Protein AF-A0A7V7TIJ3-F1 (afdb_monomer_lite)

InterPro domains:
  IPR021393 Protein of unknown function DUF3034 [PF11231] (1-182)

pLDDT: mean 91.97, std 6.17, range [72.38, 98.38]

Radius of gyration: 18.48 Å; chains: 1; bounding box: 46×31×50 Å

Organism: NCBI:txid163011

Structure (mmCIF, N/CA/C/O backbone):
data_AF-A0A7V7TIJ3-F1
#
_entry.id   AF-A0A7V7TIJ3-F1
#
loop_
_atom_site.group_PDB
_atom_site.id
_atom_site.type_symbol
_atom_site.label_atom_id
_atom_site.label_alt_id
_atom_site.label_comp_id
_atom_site.label_asym_id
_atom_site.label_entity_id
_atom_site.label_seq_id
_atom_site.pdbx_PDB_ins_code
_atom_site.Cartn_x
_atom_site.Cartn_y
_atom_site.Cartn_z
_atom_site.occupancy
_atom_site.B_iso_or_equiv
_atom_site.auth_seq_id
_atom_site.auth_comp_id
_atom_site.auth_asym_id
_atom_site.auth_atom_id
_atom_site.pdbx_PDB_model_num
ATOM 1 N N . LEU A 1 1 ? -7.432 -5.061 9.992 1.00 80.75 1 LEU A N 1
ATOM 2 C CA . LEU A 1 1 ? -6.530 -6.235 9.952 1.00 80.75 1 LEU A CA 1
ATOM 3 C C . LEU A 1 1 ? -7.196 -7.303 9.082 1.00 80.75 1 LEU A C 1
ATOM 5 O O . LEU A 1 1 ? -8.351 -7.093 8.731 1.00 80.75 1 LEU A O 1
ATOM 9 N N . ALA A 1 2 ? -6.500 -8.363 8.675 1.00 79.06 2 ALA A N 1
ATOM 10 C CA . ALA A 1 2 ? -7.083 -9.431 7.862 1.00 79.06 2 ALA A CA 1
ATOM 11 C C . ALA A 1 2 ? -8.187 -10.173 8.636 1.00 79.06 2 ALA A C 1
ATOM 13 O O . ALA A 1 2 ? -7.965 -10.621 9.761 1.00 79.06 2 ALA A O 1
ATOM 14 N N . GLY A 1 3 ? -9.366 -10.307 8.026 1.00 78.81 3 GLY A N 1
ATOM 15 C CA . GLY A 1 3 ? -10.543 -10.917 8.649 1.00 78.81 3 GLY A CA 1
ATOM 16 C C . GLY A 1 3 ? -11.243 -10.039 9.699 1.00 78.81 3 GLY A C 1
ATOM 17 O O . GLY A 1 3 ? -10.977 -8.845 9.827 1.00 78.81 3 GLY A O 1
ATOM 18 N N . TYR A 1 4 ? -12.162 -10.658 10.444 1.00 79.75 4 TYR A N 1
ATOM 19 C CA . TYR A 1 4 ? -13.020 -10.014 11.454 1.00 79.75 4 TYR A CA 1
ATOM 20 C C . TYR A 1 4 ? -12.742 -10.502 12.886 1.00 79.75 4 TYR A C 1
ATOM 22 O O . TYR A 1 4 ? -13.597 -10.350 13.753 1.00 79.75 4 TYR A O 1
ATOM 30 N N . GLY A 1 5 ? -11.588 -11.138 13.112 1.00 78.69 5 GLY A N 1
ATOM 31 C CA . GLY A 1 5 ? -11.248 -11.744 14.400 1.00 78.69 5 GLY A CA 1
ATOM 32 C C . GLY A 1 5 ? -10.996 -10.705 15.493 1.00 78.69 5 GLY A C 1
ATOM 33 O O . GLY A 1 5 ? -10.390 -9.660 15.237 1.00 78.69 5 GLY A O 1
ATOM 34 N N . GLU A 1 6 ? -11.437 -11.019 16.707 1.00 81.88 6 GLU A N 1
ATOM 35 C CA . GLU A 1 6 ? -11.258 -10.191 17.900 1.00 81.88 6 GLU A CA 1
ATOM 36 C C . GLU A 1 6 ? -10.005 -10.619 18.696 1.00 81.88 6 GLU A C 1
ATOM 38 O O . GLU A 1 6 ? -9.177 -11.420 18.246 1.00 81.88 6 GLU A O 1
ATOM 43 N N . LYS A 1 7 ? -9.804 -10.047 19.886 1.00 85.06 7 LYS A N 1
ATOM 44 C CA . LYS A 1 7 ? -8.708 -10.415 20.789 1.00 85.06 7 LYS A CA 1
ATOM 45 C C . LYS A 1 7 ? -8.648 -11.935 21.034 1.00 85.06 7 LYS A C 1
ATOM 47 O O . LYS A 1 7 ? -9.642 -12.552 21.403 1.00 85.06 7 LYS A O 1
ATOM 52 N N . GLY A 1 8 ? -7.459 -12.519 20.894 1.00 87.44 8 GLY A N 1
ATOM 53 C CA . GLY A 1 8 ? -7.196 -13.957 21.020 1.00 87.44 8 GLY A CA 1
ATOM 54 C C . GLY A 1 8 ? -7.565 -14.805 19.798 1.00 87.44 8 GLY A C 1
ATOM 55 O O . GLY A 1 8 ? -7.295 -16.006 19.802 1.00 87.44 8 GLY A O 1
ATOM 56 N N . GLU A 1 9 ? -8.144 -14.213 18.752 1.00 91.25 9 GLU A N 1
ATOM 57 C CA . GLU A 1 9 ? -8.594 -14.946 17.571 1.00 91.25 9 GLU A CA 1
ATOM 58 C C . GLU A 1 9 ? -7.616 -14.829 16.400 1.00 91.25 9 GLU A C 1
ATOM 60 O O . GLU A 1 9 ? -6.818 -13.892 16.289 1.00 91.25 9 GLU A O 1
ATOM 65 N N . TRP A 1 10 ? -7.699 -15.812 15.505 1.00 93.00 10 TRP A N 1
ATOM 66 C CA . TRP A 1 10 ? -7.016 -15.802 14.219 1.00 93.00 10 TRP A CA 1
ATOM 67 C C . TRP A 1 10 ? -7.991 -15.374 13.124 1.00 93.00 10 TRP A C 1
ATOM 69 O O . TRP A 1 10 ? -9.121 -15.854 13.063 1.00 93.00 10 TRP A O 1
ATOM 79 N N . GLY A 1 11 ? -7.532 -14.501 12.235 1.00 93.44 11 GLY A N 1
ATOM 80 C CA . GLY A 1 11 ? -8.219 -14.122 11.006 1.00 93.44 11 GLY A CA 1
ATOM 81 C C . GLY A 1 11 ? -7.341 -14.426 9.800 1.00 93.44 11 GLY A C 1
ATOM 82 O O . GLY A 1 11 ? -6.118 -14.335 9.878 1.00 93.44 11 GLY A O 1
ATOM 83 N N . ALA A 1 12 ? -7.949 -14.784 8.676 1.00 94.06 12 ALA A N 1
ATOM 84 C CA . ALA A 1 12 ? -7.247 -14.924 7.410 1.00 94.06 12 ALA A CA 1
ATOM 85 C C . ALA A 1 12 ? -8.110 -14.377 6.277 1.00 94.06 12 ALA A C 1
ATOM 87 O O . ALA A 1 12 ? -9.338 -14.413 6.354 1.00 94.06 12 ALA A O 1
ATOM 88 N N . ASP A 1 13 ? -7.456 -13.867 5.243 1.00 94.62 13 ASP A N 1
ATOM 89 C CA . ASP A 1 13 ? -8.095 -13.338 4.048 1.00 94.62 13 ASP A CA 1
ATOM 90 C C . ASP A 1 13 ? -7.290 -13.728 2.808 1.00 94.62 13 ASP A C 1
ATOM 92 O O . ASP A 1 13 ? -6.059 -13.819 2.852 1.00 94.62 13 ASP A O 1
ATOM 96 N N . VAL A 1 14 ? -7.995 -13.960 1.705 1.00 96.44 14 VAL A N 1
ATOM 97 C CA . VAL A 1 14 ? -7.415 -14.170 0.380 1.00 96.44 14 VAL A CA 1
ATOM 98 C C . VAL A 1 14 ? -8.192 -13.323 -0.609 1.00 96.44 14 VAL A C 1
ATOM 100 O O . VAL A 1 14 ? -9.420 -13.286 -0.576 1.00 96.44 14 VAL A O 1
ATOM 103 N N . PHE A 1 15 ? -7.486 -12.661 -1.515 1.00 95.31 15 PHE A N 1
ATOM 104 C CA . PHE A 1 15 ? -8.124 -11.790 -2.489 1.00 95.31 15 PHE A CA 1
ATOM 105 C C . PHE A 1 15 ? -7.468 -11.908 -3.858 1.00 95.31 15 PHE A C 1
ATOM 107 O O . PHE A 1 15 ? -6.287 -12.238 -3.995 1.00 95.31 15 PHE A O 1
ATOM 114 N N . ALA A 1 16 ? -8.257 -11.591 -4.877 1.00 97.06 16 ALA A N 1
ATOM 115 C CA . ALA A 1 16 ? -7.795 -11.384 -6.234 1.00 97.06 16 ALA A CA 1
ATOM 116 C C . ALA A 1 16 ? -8.540 -10.186 -6.825 1.00 97.06 16 ALA A C 1
ATOM 118 O O . ALA A 1 16 ? -9.769 -10.126 -6.784 1.00 97.06 16 ALA A O 1
ATOM 119 N N . THR A 1 17 ? -7.789 -9.243 -7.379 1.00 95.62 17 THR A N 1
ATOM 120 C CA . THR A 1 17 ? -8.294 -8.003 -7.960 1.00 95.62 17 THR A CA 1
ATOM 121 C C . THR A 1 17 ? -7.751 -7.870 -9.370 1.00 95.62 17 THR A C 1
ATOM 123 O O . THR A 1 17 ? -6.546 -7.984 -9.586 1.00 95.62 17 THR A O 1
ATOM 126 N N . ARG A 1 18 ? -8.638 -7.574 -10.318 1.00 95.38 18 ARG A N 1
ATOM 127 C CA . ARG A 1 18 ? -8.284 -7.166 -11.676 1.00 95.38 18 ARG A CA 1
ATOM 128 C C . ARG A 1 18 ? -8.809 -5.762 -11.920 1.00 95.38 18 ARG A C 1
ATOM 130 O O . ARG A 1 18 ? -9.996 -5.509 -11.728 1.00 95.38 18 ARG A O 1
ATOM 137 N N . VAL A 1 19 ? -7.932 -4.876 -12.368 1.00 93.50 19 VAL A N 1
ATOM 138 C CA . VAL A 1 19 ? -8.289 -3.552 -12.874 1.00 93.50 19 VAL A CA 1
ATOM 139 C C . VAL A 1 19 ? -7.833 -3.482 -14.317 1.00 93.50 19 VAL A C 1
ATOM 141 O O . VAL A 1 19 ? -6.662 -3.694 -14.614 1.00 93.50 19 VAL A O 1
ATOM 144 N N . GLU A 1 20 ? -8.758 -3.194 -15.218 1.00 91.75 20 GLU A N 1
ATOM 145 C CA . GLU A 1 20 ? -8.469 -3.065 -16.637 1.00 91.75 20 GLU A CA 1
ATOM 146 C C . GLU A 1 20 ? -8.866 -1.669 -17.100 1.00 91.75 20 GLU A C 1
ATOM 148 O O . GLU A 1 20 ? -9.953 -1.169 -16.816 1.00 91.75 20 GLU A O 1
ATOM 153 N N . THR A 1 21 ? -7.935 -1.037 -17.792 1.00 87.38 21 THR A N 1
ATOM 154 C CA . THR A 1 21 ? -8.147 0.172 -18.578 1.00 87.38 21 THR A CA 1
ATOM 155 C C . THR A 1 21 ? -7.982 -0.218 -20.044 1.00 87.38 21 THR A C 1
ATOM 157 O O . THR A 1 21 ? -7.420 -1.273 -20.331 1.00 87.38 21 THR A O 1
ATOM 160 N N . GLY A 1 22 ? -8.434 0.614 -20.985 1.00 83.81 22 GLY A N 1
ATOM 161 C CA . GLY A 1 22 ? -8.343 0.283 -22.415 1.00 83.81 22 GLY A CA 1
ATOM 162 C C . GLY A 1 22 ? -6.938 -0.122 -22.891 1.00 83.81 22 GLY A C 1
ATOM 163 O O . GLY A 1 22 ? -6.825 -0.932 -23.806 1.00 83.81 22 GLY A O 1
ATOM 164 N N . ASP A 1 23 ? -5.883 0.388 -22.241 1.00 87.06 23 ASP A N 1
ATOM 165 C CA . ASP A 1 23 ? -4.487 0.157 -22.634 1.00 87.06 23 ASP A CA 1
ATOM 166 C C . ASP A 1 23 ? -3.632 -0.585 -21.594 1.00 87.06 23 ASP A C 1
ATOM 168 O O . ASP A 1 23 ? -2.549 -1.056 -21.943 1.00 87.06 23 ASP A O 1
ATOM 172 N N . TYR A 1 24 ? -4.088 -0.707 -20.344 1.00 88.94 24 TYR A N 1
ATOM 173 C CA . TYR A 1 24 ? -3.317 -1.299 -19.242 1.00 88.94 24 TYR A CA 1
ATOM 174 C C . TYR A 1 24 ? -4.160 -2.240 -18.401 1.00 88.94 24 TYR A C 1
ATOM 176 O O . TYR A 1 24 ? -5.333 -1.967 -18.138 1.00 88.94 24 TYR A O 1
ATOM 184 N N . ARG A 1 25 ? -3.528 -3.287 -17.875 1.00 92.56 25 ARG A N 1
ATOM 185 C CA . ARG A 1 25 ? -4.168 -4.228 -16.955 1.00 92.56 25 ARG A CA 1
ATOM 186 C C . ARG A 1 25 ? -3.325 -4.416 -15.706 1.00 92.56 25 ARG A C 1
ATOM 188 O O . ARG A 1 25 ? -2.121 -4.616 -15.788 1.00 92.56 25 ARG A O 1
ATOM 195 N N . LEU A 1 26 ? -3.973 -4.389 -14.553 1.00 94.25 26 LEU A N 1
ATOM 196 C CA . LEU A 1 26 ? -3.383 -4.663 -13.256 1.00 94.25 26 LEU A CA 1
ATOM 197 C C . LEU A 1 26 ? -4.071 -5.876 -12.637 1.00 94.25 26 LEU A C 1
ATOM 199 O O . LEU A 1 26 ? -5.258 -5.824 -12.321 1.00 94.25 26 LEU A O 1
ATOM 203 N N . ASP A 1 27 ? -3.303 -6.934 -12.421 1.00 96.19 27 ASP A N 1
ATOM 204 C CA . ASP A 1 27 ? -3.717 -8.124 -11.691 1.00 96.19 27 ASP A CA 1
ATOM 205 C C . ASP A 1 27 ? -3.000 -8.169 -10.341 1.00 96.19 27 ASP A C 1
ATOM 207 O O . ASP A 1 27 ? -1.775 -8.064 -10.270 1.00 96.19 27 ASP A O 1
ATOM 211 N N . VAL A 1 28 ? -3.752 -8.342 -9.258 1.00 97.19 28 VAL A N 1
ATOM 212 C CA . VAL A 1 28 ? -3.212 -8.501 -7.904 1.00 97.19 28 VAL A CA 1
ATOM 213 C C . VAL A 1 28 ? -3.862 -9.709 -7.259 1.00 97.19 28 VAL A C 1
ATOM 215 O O . VAL A 1 28 ? -5.082 -9.816 -7.247 1.00 97.19 28 VAL A O 1
ATOM 218 N N . ALA A 1 29 ? -3.066 -10.602 -6.691 1.00 98.00 29 ALA A N 1
ATOM 219 C CA . ALA A 1 29 ? -3.559 -11.689 -5.859 1.00 98.00 29 ALA A CA 1
ATOM 220 C C . ALA A 1 29 ? -2.745 -11.747 -4.575 1.00 98.00 29 ALA A C 1
ATOM 222 O O . ALA A 1 29 ? -1.530 -11.546 -4.596 1.00 98.00 29 ALA A O 1
ATOM 223 N N . GLY A 1 30 ? -3.394 -12.023 -3.455 1.00 97.56 30 GLY A N 1
ATOM 224 C CA . GLY A 1 30 ? -2.715 -12.016 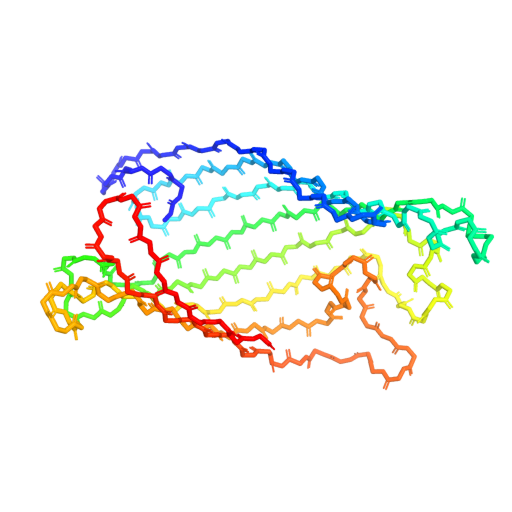-2.174 1.00 97.56 30 GLY A CA 1
ATOM 225 C C . GLY A 1 30 ? -3.467 -12.751 -1.090 1.00 97.56 30 GLY A C 1
ATOM 226 O O . GLY A 1 30 ? -4.606 -13.185 -1.257 1.00 97.56 30 GLY A O 1
ATOM 227 N N . MET A 1 31 ? -2.778 -12.891 0.029 1.00 97.69 31 MET A N 1
ATOM 228 C CA . MET A 1 31 ? -3.301 -13.479 1.243 1.00 97.69 31 MET A CA 1
ATOM 229 C C . MET A 1 31 ? -2.718 -12.772 2.457 1.00 97.69 31 MET A C 1
ATOM 231 O O . MET A 1 31 ? -1.592 -12.266 2.427 1.00 97.69 31 MET A O 1
ATOM 235 N N . ALA A 1 32 ? -3.476 -12.763 3.541 1.00 97.56 32 ALA A N 1
ATOM 236 C CA . ALA A 1 32 ? -3.029 -12.237 4.813 1.00 97.56 32 ALA A CA 1
ATOM 237 C C . ALA A 1 32 ? -3.585 -13.071 5.964 1.00 97.56 32 ALA A C 1
ATOM 239 O O . ALA A 1 32 ? -4.679 -13.622 5.879 1.00 97.56 32 ALA A O 1
ATOM 240 N N . ALA A 1 33 ? -2.824 -13.143 7.049 1.00 96.50 33 ALA A N 1
ATOM 241 C CA . ALA A 1 33 ? -3.241 -13.742 8.304 1.00 96.50 33 ALA A CA 1
ATOM 242 C C . ALA A 1 33 ? -3.018 -12.732 9.425 1.00 96.50 33 ALA A C 1
ATOM 244 O O . ALA A 1 33 ? -1.987 -12.060 9.468 1.00 96.50 33 ALA A O 1
ATOM 245 N N . ALA A 1 34 ? -3.979 -12.629 10.331 1.00 95.81 34 ALA A N 1
ATOM 246 C CA . ALA A 1 34 ? -3.914 -11.777 11.498 1.00 95.81 34 ALA A CA 1
ATOM 247 C C . ALA A 1 34 ? -4.165 -12.581 12.771 1.00 95.81 34 ALA A C 1
ATOM 249 O O . ALA A 1 34 ? -4.897 -13.569 12.770 1.00 95.81 34 ALA A O 1
ATOM 250 N N . TYR A 1 35 ? -3.560 -12.129 13.861 1.00 94.19 35 TYR A N 1
ATOM 251 C CA . TYR A 1 35 ? -3.742 -12.703 15.184 1.00 94.19 35 TYR A CA 1
ATOM 252 C C . TYR A 1 35 ? -3.994 -11.605 16.215 1.00 94.19 35 TYR A C 1
ATOM 254 O O . TYR A 1 35 ? -3.407 -10.515 16.137 1.00 94.19 35 TYR A O 1
ATOM 262 N N . ASP A 1 36 ? -4.861 -11.912 17.180 1.00 92.06 36 ASP A N 1
ATOM 263 C CA . ASP A 1 36 ? -5.167 -11.090 18.356 1.00 92.06 36 ASP A CA 1
ATOM 264 C C . ASP A 1 36 ? -5.722 -9.700 18.012 1.00 92.06 36 ASP A C 1
ATOM 266 O O . ASP A 1 36 ? -5.584 -8.744 18.777 1.00 92.06 36 ASP A O 1
ATOM 270 N N . ASN A 1 37 ? -6.279 -9.546 16.804 1.00 89.19 37 ASN A N 1
ATOM 271 C CA . ASN A 1 37 ? -6.635 -8.242 16.252 1.00 89.19 37 ASN A CA 1
ATOM 272 C C . ASN A 1 37 ? -5.474 -7.227 16.429 1.00 89.19 37 ASN A C 1
ATOM 274 O O . ASN A 1 37 ? -5.683 -6.052 16.742 1.00 89.19 37 ASN A O 1
ATOM 278 N N . ARG A 1 38 ? -4.214 -7.677 16.302 1.00 92.94 38 ARG A N 1
ATOM 279 C CA . ARG A 1 38 ? -3.023 -6.881 16.644 1.00 92.94 38 ARG A CA 1
ATOM 280 C C . ARG A 1 38 ? -1.935 -6.953 15.591 1.00 92.94 38 ARG A C 1
ATOM 282 O O . ARG A 1 38 ? -1.402 -5.911 15.220 1.00 92.94 38 ARG A O 1
ATOM 289 N N . ILE A 1 39 ? -1.596 -8.153 15.135 1.00 95.62 39 ILE A N 1
ATOM 290 C CA . ILE A 1 39 ? -0.481 -8.392 14.216 1.00 95.62 39 ILE A CA 1
ATOM 291 C C . ILE A 1 39 ? -1.037 -9.029 12.952 1.00 95.62 39 ILE A C 1
ATOM 293 O O . ILE A 1 39 ? -1.869 -9.924 13.035 1.00 95.62 39 ILE A O 1
ATOM 297 N N . GLU A 1 40 ? -0.573 -8.575 11.795 1.00 97.25 40 GLU A N 1
ATOM 298 C CA . GLU A 1 40 ? -0.915 -9.123 10.489 1.00 97.25 40 GLU A CA 1
ATOM 299 C C . GLU A 1 40 ? 0.348 -9.379 9.674 1.00 97.25 40 GLU A C 1
ATOM 301 O O . GLU A 1 40 ? 1.242 -8.533 9.605 1.00 97.25 40 GLU A O 1
ATOM 306 N N . LEU A 1 41 ? 0.387 -10.547 9.042 1.00 97.56 41 LEU A N 1
ATOM 307 C CA . LEU A 1 41 ? 1.359 -10.939 8.034 1.00 97.56 41 LEU A CA 1
ATOM 308 C C . LEU A 1 41 ? 0.641 -11.043 6.694 1.00 97.56 41 LEU A C 1
ATOM 310 O O . LEU A 1 41 ? -0.467 -11.569 6.620 1.00 97.56 41 LEU A O 1
ATOM 314 N N . SER A 1 42 ? 1.269 -10.547 5.637 1.00 97.88 42 SER A N 1
ATOM 315 C CA . SER A 1 42 ? 0.661 -10.483 4.310 1.00 97.88 42 SER A CA 1
ATOM 316 C C . SER A 1 42 ? 1.660 -10.809 3.213 1.00 97.88 42 SER A C 1
ATOM 318 O O . SER A 1 42 ? 2.856 -10.527 3.321 1.00 97.88 42 SER A O 1
ATOM 320 N N . TYR A 1 43 ? 1.139 -11.395 2.144 1.00 98.12 43 TYR A N 1
ATOM 321 C CA . TYR A 1 43 ? 1.842 -11.610 0.895 1.00 98.12 43 TYR A CA 1
ATOM 322 C C . TYR A 1 43 ? 0.921 -11.244 -0.263 1.00 98.12 43 TYR A C 1
ATOM 324 O O . TYR A 1 43 ? -0.229 -11.678 -0.305 1.00 98.12 43 TYR A O 1
ATOM 332 N N . ALA A 1 44 ? 1.426 -10.474 -1.219 1.00 97.94 44 ALA A N 1
ATOM 333 C CA . ALA A 1 44 ? 0.716 -10.179 -2.451 1.00 97.94 44 ALA A CA 1
ATOM 334 C C . ALA A 1 44 ? 1.659 -10.257 -3.649 1.00 97.94 44 ALA A C 1
ATOM 336 O O . ALA A 1 44 ? 2.817 -9.843 -3.580 1.00 97.94 44 ALA A O 1
ATOM 337 N N . ARG A 1 45 ? 1.133 -10.755 -4.765 1.00 97.56 45 ARG A N 1
ATOM 338 C CA . ARG A 1 45 ? 1.744 -10.661 -6.083 1.00 97.56 45 ARG A CA 1
ATOM 339 C C . ARG A 1 45 ? 0.936 -9.707 -6.937 1.00 97.56 45 ARG A C 1
ATOM 341 O O . ARG A 1 45 ? -0.277 -9.849 -7.061 1.00 97.56 45 ARG A O 1
ATOM 348 N N . GLN A 1 46 ? 1.639 -8.782 -7.563 1.00 97.31 46 GLN A N 1
ATOM 349 C CA . GLN A 1 46 ? 1.095 -7.807 -8.486 1.00 97.31 46 GLN A CA 1
ATOM 350 C C . GLN A 1 46 ? 1.731 -7.999 -9.860 1.00 97.31 46 GLN A C 1
ATOM 352 O O . GLN A 1 46 ? 2.936 -8.215 -9.951 1.00 97.31 46 GLN A O 1
ATOM 357 N N . ARG A 1 47 ? 0.931 -7.906 -10.918 1.00 95.19 47 ARG A N 1
ATOM 358 C CA . ARG A 1 47 ? 1.368 -7.913 -12.313 1.00 95.19 47 ARG A CA 1
ATOM 359 C C . ARG A 1 47 ? 0.677 -6.775 -13.048 1.00 95.19 47 ARG A C 1
ATOM 361 O O . ARG A 1 47 ? -0.548 -6.710 -13.074 1.00 95.19 47 ARG A O 1
ATOM 368 N N . PHE A 1 48 ? 1.465 -5.890 -13.635 1.00 93.94 48 PHE A N 1
ATOM 369 C CA . PHE A 1 48 ? 0.994 -4.761 -14.417 1.00 93.94 48 PHE A CA 1
ATOM 370 C C . PHE A 1 48 ? 1.388 -4.949 -15.877 1.00 93.94 48 PHE A C 1
ATOM 372 O O . PHE A 1 48 ? 2.566 -4.889 -16.214 1.00 93.94 48 PHE A O 1
ATOM 379 N N . ASP A 1 49 ? 0.412 -5.195 -16.742 1.00 90.81 49 ASP A N 1
ATOM 380 C CA . ASP A 1 49 ? 0.626 -5.317 -18.175 1.00 90.81 49 ASP A CA 1
ATOM 381 C C . ASP A 1 49 ? 0.580 -3.927 -18.826 1.00 90.81 49 ASP A C 1
ATOM 383 O O . ASP A 1 49 ? -0.397 -3.185 -18.698 1.00 90.81 49 ASP A O 1
ATOM 387 N N . LEU A 1 50 ? 1.639 -3.606 -19.569 1.00 84.62 50 LEU A N 1
ATOM 388 C CA . LEU A 1 50 ? 1.845 -2.328 -20.260 1.00 84.62 50 LEU A CA 1
ATOM 389 C C . LEU A 1 50 ? 1.068 -2.229 -21.589 1.00 84.62 50 LEU A C 1
ATOM 391 O O . LEU A 1 50 ? 1.133 -1.209 -22.271 1.00 84.62 50 LEU A O 1
ATOM 395 N N . GLY A 1 51 ? 0.380 -3.304 -21.985 1.00 82.81 51 GLY A N 1
ATOM 396 C CA . GLY A 1 51 ? -0.497 -3.372 -23.156 1.00 82.81 51 GLY A CA 1
ATOM 397 C C . GLY A 1 51 ? 0.095 -2.762 -24.431 1.00 82.81 51 GLY A C 1
ATOM 398 O O . GLY A 1 51 ? 1.130 -3.206 -24.937 1.00 82.81 51 GLY A O 1
ATOM 399 N N . ASN A 1 52 ? -0.589 -1.760 -24.990 1.00 75.75 52 ASN A N 1
ATOM 400 C CA . ASN A 1 52 ? -0.200 -1.117 -26.251 1.00 75.75 52 ASN A CA 1
ATOM 401 C C . ASN A 1 52 ? 1.108 -0.322 -26.145 1.00 75.75 52 ASN A C 1
ATOM 403 O O . ASN A 1 52 ? 1.836 -0.224 -27.136 1.00 75.75 52 ASN A O 1
ATOM 407 N N . LEU A 1 53 ? 1.443 0.185 -24.954 1.00 76.38 53 LEU A N 1
ATOM 408 C CA . LEU A 1 53 ? 2.657 0.965 -24.719 1.00 76.38 53 LEU A CA 1
ATOM 409 C C . LEU A 1 53 ? 3.917 0.130 -24.974 1.00 76.38 53 LEU A C 1
ATOM 411 O O . LEU A 1 53 ? 4.841 0.599 -25.637 1.00 76.38 53 LEU A O 1
ATOM 415 N N . ALA A 1 54 ? 3.928 -1.127 -24.521 1.00 77.06 54 ALA A N 1
ATOM 416 C CA . ALA A 1 54 ? 5.057 -2.027 -24.750 1.00 77.06 54 ALA A CA 1
ATOM 417 C C . ALA A 1 54 ? 5.306 -2.279 -26.243 1.00 77.06 54 ALA A C 1
ATOM 419 O O . ALA A 1 54 ? 6.456 -2.305 -26.679 1.00 77.06 54 ALA A O 1
ATOM 420 N N . ARG A 1 55 ? 4.236 -2.393 -27.043 1.00 72.88 55 ARG A N 1
ATOM 421 C CA . ARG A 1 55 ? 4.340 -2.544 -28.502 1.00 72.88 55 ARG A CA 1
ATOM 422 C C . ARG A 1 55 ? 4.819 -1.263 -29.179 1.00 72.88 55 ARG A C 1
ATOM 424 O O . ARG A 1 55 ? 5.696 -1.331 -30.032 1.00 72.88 55 ARG A O 1
ATOM 431 N N . GLY A 1 56 ? 4.277 -0.110 -28.787 1.00 74.94 56 GLY A N 1
ATOM 432 C CA . GLY A 1 56 ? 4.658 1.187 -29.354 1.00 74.94 56 GLY A CA 1
ATOM 433 C C . GLY A 1 56 ? 6.116 1.568 -29.081 1.00 74.94 56 GLY A C 1
ATOM 434 O O . GLY A 1 56 ? 6.751 2.191 -29.927 1.00 74.94 56 GLY A O 1
ATOM 435 N N . LEU A 1 57 ? 6.660 1.152 -27.934 1.00 77.44 57 LEU A N 1
ATOM 436 C CA . LEU A 1 57 ? 8.042 1.423 -27.526 1.00 77.44 57 LEU A CA 1
ATOM 437 C C . LEU A 1 57 ? 9.012 0.258 -27.782 1.00 77.44 57 LEU A C 1
ATOM 439 O O . LEU A 1 57 ? 10.180 0.365 -27.418 1.00 77.44 57 LEU A O 1
ATOM 443 N N . SER A 1 58 ? 8.558 -0.836 -28.409 1.00 77.19 58 SER A N 1
ATOM 444 C CA . SER A 1 58 ? 9.365 -2.049 -28.644 1.00 77.19 58 SER A CA 1
ATOM 445 C C . SER A 1 58 ? 10.081 -2.545 -27.379 1.00 77.19 58 SER A C 1
ATOM 447 O O . SER A 1 58 ? 11.264 -2.886 -27.411 1.00 77.19 58 SER A O 1
ATOM 449 N N . LEU A 1 59 ? 9.370 -2.539 -26.246 1.00 78.00 59 LEU A N 1
ATOM 450 C CA . LEU A 1 59 ? 9.940 -2.960 -24.970 1.00 78.00 59 LEU A CA 1
ATOM 451 C C . LEU A 1 59 ? 10.233 -4.469 -24.986 1.00 78.00 59 LEU A C 1
ATOM 453 O O . LEU A 1 59 ? 9.457 -5.240 -25.557 1.00 78.00 59 LEU A O 1
ATOM 457 N N . PRO A 1 60 ? 11.327 -4.906 -24.337 1.00 72.38 60 PRO A N 1
ATOM 458 C CA . PRO A 1 60 ? 11.703 -6.319 -24.273 1.00 72.38 60 PRO A CA 1
ATOM 459 C C . PRO A 1 60 ? 10.699 -7.163 -23.475 1.00 72.38 60 PRO A C 1
ATOM 461 O O . PRO A 1 60 ? 10.579 -8.363 -23.704 1.00 72.38 60 PRO A O 1
ATOM 464 N N . GLU A 1 61 ? 9.959 -6.530 -22.564 1.00 78.50 61 GLU A N 1
ATOM 465 C CA . GLU A 1 61 ? 8.930 -7.149 -21.733 1.00 78.50 61 GLU A CA 1
ATOM 466 C C . GLU A 1 61 ? 7.626 -6.347 -21.855 1.00 78.50 61 GLU A C 1
ATOM 468 O O . GLU A 1 61 ? 7.626 -5.138 -22.097 1.00 78.50 61 GLU A O 1
ATOM 473 N N . ASN A 1 62 ? 6.487 -7.025 -21.708 1.00 83.50 62 ASN A N 1
ATOM 474 C CA . ASN A 1 62 ? 5.161 -6.408 -21.804 1.00 83.50 62 ASN A CA 1
ATOM 475 C C . ASN A 1 62 ? 4.459 -6.257 -20.448 1.00 83.50 62 ASN A C 1
ATOM 477 O O . ASN A 1 62 ? 3.328 -5.768 -20.402 1.00 83.50 62 ASN A O 1
ATOM 481 N N . SER A 1 63 ? 5.112 -6.664 -19.361 1.00 88.69 63 SER A N 1
ATOM 482 C CA . SER A 1 63 ? 4.557 -6.631 -18.014 1.00 88.69 63 SER A CA 1
ATOM 483 C C . SER A 1 63 ? 5.622 -6.351 -16.962 1.00 88.69 63 SER A C 1
ATOM 485 O O . SER A 1 63 ? 6.786 -6.671 -17.169 1.00 88.69 63 SER A O 1
ATOM 487 N N . LEU A 1 64 ? 5.192 -5.791 -15.835 1.00 92.38 64 LEU A N 1
ATOM 488 C CA . LEU A 1 64 ? 5.997 -5.531 -14.647 1.00 92.38 64 LEU A CA 1
ATOM 489 C C . LEU A 1 64 ? 5.371 -6.244 -13.449 1.00 92.38 64 LEU A C 1
ATOM 491 O O . LEU A 1 64 ? 4.206 -5.997 -13.122 1.00 92.38 64 LEU A O 1
ATOM 495 N N . SER A 1 65 ? 6.129 -7.106 -12.780 1.00 95.25 65 SER A N 1
ATOM 496 C CA . SER A 1 65 ? 5.619 -7.979 -11.722 1.00 95.25 65 SER A CA 1
ATOM 497 C C . SER A 1 65 ? 6.364 -7.792 -10.408 1.00 95.25 65 SER A C 1
ATOM 499 O O . SER A 1 65 ? 7.586 -7.842 -10.351 1.00 95.25 65 SER A O 1
ATOM 501 N N . GLN A 1 66 ? 5.630 -7.675 -9.307 1.00 97.25 66 GLN A N 1
ATOM 502 C CA . GLN A 1 66 ? 6.198 -7.449 -7.983 1.00 97.25 66 GLN A CA 1
ATOM 503 C C . GLN A 1 66 ? 5.635 -8.429 -6.954 1.00 97.25 66 GLN A C 1
ATOM 505 O O . GLN A 1 66 ? 4.429 -8.673 -6.908 1.00 97.25 66 GLN A O 1
ATOM 510 N N . ASP A 1 67 ? 6.508 -8.943 -6.090 1.00 98.00 67 ASP A N 1
ATOM 511 C CA . ASP A 1 67 ? 6.129 -9.601 -4.840 1.00 98.00 67 ASP A CA 1
ATOM 512 C C . ASP A 1 67 ? 6.210 -8.597 -3.679 1.00 98.00 67 ASP A C 1
ATOM 514 O O . ASP A 1 67 ? 7.161 -7.819 -3.585 1.00 98.00 67 ASP A O 1
ATOM 518 N N . ILE A 1 68 ? 5.218 -8.619 -2.788 1.00 98.12 68 ILE A N 1
ATOM 519 C CA . ILE A 1 68 ? 5.115 -7.744 -1.616 1.00 98.12 68 ILE A CA 1
ATOM 520 C C . ILE A 1 68 ? 4.925 -8.620 -0.383 1.00 98.12 68 ILE A C 1
ATOM 522 O O . ILE A 1 68 ? 3.915 -9.309 -0.262 1.00 98.12 68 ILE A O 1
ATOM 526 N N . PHE A 1 69 ? 5.872 -8.561 0.545 1.00 98.38 69 PHE A N 1
ATOM 527 C CA . PHE A 1 69 ? 5.780 -9.185 1.861 1.00 98.38 69 PHE A CA 1
ATOM 528 C C . PHE A 1 69 ? 5.563 -8.100 2.901 1.00 98.38 69 PHE A C 1
ATOM 530 O O . PHE A 1 69 ? 6.336 -7.148 2.956 1.00 98.38 69 PHE A O 1
ATOM 537 N N . GLY A 1 70 ? 4.526 -8.221 3.722 1.00 98.00 70 GLY A N 1
ATOM 538 C CA . GLY A 1 70 ? 4.159 -7.188 4.682 1.00 98.00 70 GLY A CA 1
ATOM 539 C C . GLY A 1 70 ? 3.981 -7.726 6.091 1.00 98.00 70 GLY A C 1
ATOM 540 O O . GLY A 1 70 ? 3.388 -8.785 6.287 1.00 98.00 70 GLY A O 1
ATOM 541 N N . ILE A 1 71 ? 4.426 -6.943 7.069 1.00 98.00 71 ILE A N 1
ATOM 542 C CA . ILE A 1 71 ? 4.028 -7.071 8.469 1.00 98.00 71 ILE A CA 1
ATOM 543 C C . ILE A 1 71 ? 3.378 -5.765 8.916 1.00 98.00 71 ILE A C 1
ATOM 545 O O . ILE A 1 71 ? 3.881 -4.679 8.629 1.00 98.00 71 ILE A O 1
ATOM 549 N N . LYS A 1 72 ? 2.259 -5.862 9.629 1.00 97.75 72 LYS A N 1
ATOM 550 C CA . LYS A 1 72 ? 1.535 -4.717 10.182 1.00 97.75 72 LYS A CA 1
ATOM 551 C C . LYS A 1 72 ? 1.173 -4.996 11.629 1.00 97.75 72 LYS A C 1
ATOM 553 O O . LYS A 1 72 ? 0.690 -6.073 11.958 1.00 97.75 72 LYS A O 1
ATOM 558 N N . VAL A 1 73 ? 1.373 -4.006 12.486 1.00 97.12 73 VAL A N 1
ATOM 559 C CA . VAL A 1 73 ? 1.017 -4.057 13.900 1.00 97.12 73 VAL A CA 1
ATOM 560 C C . VAL A 1 73 ? 0.117 -2.873 14.220 1.00 97.12 73 VAL A C 1
ATOM 562 O O . VAL A 1 73 ? 0.508 -1.717 14.049 1.00 97.12 73 VAL A O 1
ATOM 565 N N . ARG A 1 74 ? -1.087 -3.156 14.719 1.00 95.31 74 ARG A N 1
ATOM 566 C CA . ARG A 1 74 ? -1.964 -2.150 15.321 1.00 95.31 74 ARG A CA 1
ATOM 567 C C . ARG A 1 74 ? -1.337 -1.703 16.635 1.00 95.31 74 ARG A C 1
ATOM 569 O O . ARG A 1 74 ? -1.134 -2.515 17.528 1.00 95.31 74 ARG A O 1
ATOM 576 N N . LEU A 1 75 ? -1.009 -0.426 16.765 1.00 95.00 75 LEU A N 1
ATOM 577 C CA . LEU A 1 75 ? -0.376 0.121 17.964 1.00 95.00 75 LEU A CA 1
ATOM 578 C C . LEU A 1 75 ? -1.411 0.358 19.068 1.00 95.00 75 LEU A C 1
ATOM 580 O O . LEU A 1 75 ? -1.208 -0.050 20.213 1.00 95.00 75 LEU A O 1
ATOM 584 N N . PHE A 1 76 ? -2.526 0.993 18.715 1.00 93.25 76 PHE A N 1
ATOM 585 C CA . PHE A 1 76 ? -3.633 1.316 19.613 1.00 93.25 76 PHE A CA 1
ATOM 586 C C . PHE A 1 76 ? -4.864 1.742 18.803 1.00 93.25 76 PHE A C 1
ATOM 588 O O . PHE A 1 76 ? -4.787 1.903 17.581 1.00 93.25 76 PHE A O 1
ATOM 595 N N . GLY A 1 77 ? -5.982 1.944 19.498 1.00 90.75 77 GLY A N 1
ATOM 596 C CA . GLY A 1 77 ? -7.224 2.413 18.903 1.00 90.75 77 GLY A CA 1
ATOM 597 C C . GLY A 1 77 ? -8.031 1.305 18.237 1.00 90.75 77 GLY A C 1
ATOM 598 O O . GLY A 1 77 ? -7.515 0.242 17.877 1.00 90.75 77 GLY A O 1
ATOM 599 N N . ASP A 1 78 ? -9.305 1.589 18.029 1.00 87.50 78 ASP A N 1
ATOM 600 C CA . ASP A 1 78 ? -10.232 0.778 17.254 1.00 87.50 78 ASP A CA 1
ATOM 601 C C . ASP A 1 78 ? -10.873 1.644 16.166 1.00 87.50 78 ASP A C 1
ATOM 603 O O . ASP A 1 78 ? -10.960 2.863 16.300 1.00 87.50 78 ASP A O 1
ATOM 607 N N . LEU A 1 79 ? -11.282 1.028 15.058 1.00 85.56 79 LEU A N 1
ATOM 608 C CA . LEU A 1 79 ? -11.876 1.767 13.948 1.00 85.56 79 LEU A CA 1
ATOM 609 C C . LEU A 1 79 ? -13.258 2.332 14.315 1.00 85.56 79 LEU A C 1
ATOM 611 O O . LEU A 1 79 ? -13.610 3.407 13.825 1.00 85.56 79 LEU A O 1
ATOM 615 N N . ILE A 1 80 ? -14.024 1.598 15.131 1.00 82.81 80 ILE A N 1
ATOM 616 C CA . ILE A 1 80 ? -15.438 1.856 15.432 1.00 82.81 80 ILE A CA 1
ATOM 617 C C . ILE A 1 80 ? -15.641 2.184 16.914 1.00 82.81 80 ILE A C 1
ATOM 619 O O . ILE A 1 80 ? -16.384 3.110 17.232 1.00 82.81 80 ILE A O 1
ATOM 623 N N . TYR A 1 81 ? -15.016 1.425 17.818 1.00 79.19 81 TYR A N 1
ATOM 624 C CA . TYR A 1 81 ? -15.406 1.415 19.235 1.00 79.19 81 TYR A CA 1
ATOM 625 C C . TYR A 1 81 ? -14.584 2.334 20.148 1.00 79.19 81 TYR A C 1
ATOM 627 O O . TYR A 1 81 ? -14.961 2.534 21.302 1.00 79.19 81 TYR A O 1
ATOM 635 N N . ASP A 1 82 ? -13.476 2.897 19.664 1.00 79.12 82 ASP A N 1
ATOM 636 C CA . ASP A 1 82 ? -12.564 3.716 20.470 1.00 79.12 82 ASP A CA 1
ATOM 637 C C . ASP A 1 82 ? -12.751 5.224 20.200 1.00 79.12 82 ASP A C 1
ATOM 639 O O . ASP A 1 82 ? -13.220 5.660 19.145 1.00 79.12 82 ASP A O 1
ATOM 643 N N . GLN A 1 83 ? -12.373 6.055 21.173 1.00 83.19 83 GLN A N 1
ATOM 644 C CA . GLN A 1 83 ? -12.339 7.510 21.027 1.00 83.19 83 GLN A CA 1
ATOM 645 C C . GLN A 1 83 ? -11.158 7.976 20.169 1.00 83.19 83 GLN A C 1
ATOM 647 O O . GLN A 1 83 ? -11.221 9.058 19.571 1.00 83.19 83 GLN A O 1
ATOM 652 N N . LEU A 1 84 ? -10.087 7.182 20.119 1.00 90.75 84 LEU A N 1
ATOM 653 C CA . LEU A 1 84 ? -8.901 7.433 19.306 1.00 90.75 84 LEU A CA 1
ATOM 654 C C . LEU A 1 84 ? -8.990 6.709 17.955 1.00 90.75 84 LEU A C 1
ATOM 656 O O . LEU A 1 84 ? -9.588 5.639 17.876 1.00 90.75 84 LEU A O 1
ATOM 660 N N . PRO A 1 85 ? -8.380 7.258 16.885 1.00 93.38 85 PRO A N 1
ATOM 661 C CA . PRO A 1 85 ? -8.254 6.530 15.627 1.00 93.38 85 PRO A CA 1
ATOM 662 C C . PRO A 1 85 ? -7.447 5.243 15.827 1.00 93.38 85 PRO A C 1
ATOM 664 O O . PRO A 1 85 ? -6.516 5.199 16.636 1.00 93.38 85 PRO A O 1
ATOM 667 N N . GLN A 1 86 ? -7.747 4.219 15.032 1.00 94.50 86 GLN A N 1
ATOM 668 C CA . GLN A 1 86 ? -6.900 3.040 14.938 1.00 94.50 86 GLN A CA 1
ATOM 669 C C . GLN A 1 86 ? -5.583 3.431 14.274 1.00 94.50 86 GLN A C 1
ATOM 671 O O . GLN A 1 86 ? -5.575 3.835 13.112 1.00 94.50 86 GLN A O 1
ATOM 676 N N . VAL A 1 87 ? -4.472 3.279 14.993 1.00 96.62 87 VAL A N 1
ATOM 677 C CA . VAL A 1 87 ? -3.132 3.575 14.478 1.00 96.62 87 VAL A CA 1
ATOM 678 C C . VAL A 1 87 ? -2.362 2.281 14.287 1.00 96.62 87 VAL A C 1
ATOM 680 O O . VAL A 1 87 ? -2.285 1.455 15.196 1.00 96.62 87 VAL A O 1
ATOM 683 N N . SER A 1 88 ? -1.767 2.108 13.109 1.00 97.12 88 SER A N 1
ATOM 684 C CA . SER A 1 88 ? -0.982 0.926 12.757 1.00 97.12 88 SER A CA 1
ATOM 685 C C . SER A 1 88 ? 0.351 1.305 12.129 1.00 97.12 88 SER A C 1
ATOM 687 O O . SER A 1 88 ? 0.416 2.184 11.269 1.00 97.12 88 SER A O 1
ATOM 689 N N . LEU A 1 89 ? 1.402 0.596 12.531 1.00 98.06 89 LEU A N 1
ATOM 690 C CA . LEU A 1 89 ? 2.723 0.642 11.915 1.00 98.06 89 LEU A CA 1
ATOM 691 C C . LEU A 1 89 ? 2.892 -0.597 11.041 1.00 98.06 89 LEU A C 1
ATOM 693 O O . LEU A 1 89 ? 2.545 -1.698 11.465 1.00 98.06 89 LEU A O 1
ATOM 697 N N . GLY A 1 90 ? 3.454 -0.443 9.852 1.00 97.81 90 GLY A N 1
ATOM 698 C CA . GLY A 1 90 ? 3.783 -1.575 9.007 1.00 97.81 90 GLY A CA 1
ATOM 699 C C . GLY A 1 90 ? 5.099 -1.413 8.272 1.00 97.81 90 GLY A C 1
ATOM 700 O O . GLY A 1 90 ? 5.636 -0.316 8.115 1.00 97.81 90 GLY A O 1
ATOM 701 N N . ILE A 1 91 ? 5.620 -2.553 7.846 1.00 98.19 91 ILE A N 1
ATOM 702 C CA . ILE A 1 91 ? 6.823 -2.680 7.039 1.00 98.19 91 ILE A CA 1
ATOM 703 C C . ILE A 1 91 ? 6.469 -3.578 5.860 1.00 98.19 91 ILE A C 1
ATOM 705 O O . ILE A 1 91 ? 5.836 -4.618 6.046 1.00 98.19 91 ILE A O 1
ATOM 709 N N . GLN A 1 92 ? 6.872 -3.180 4.658 1.00 97.94 92 GLN A N 1
ATOM 710 C CA . GLN A 1 92 ? 6.743 -3.991 3.453 1.00 97.94 92 GLN A CA 1
ATOM 711 C C . GLN A 1 92 ? 8.106 -4.175 2.809 1.00 97.94 92 GLN A C 1
ATOM 713 O O . GLN A 1 92 ? 8.813 -3.203 2.572 1.00 97.94 92 GLN A O 1
ATOM 718 N N . HIS A 1 93 ? 8.457 -5.412 2.499 1.00 98.12 93 HIS A N 1
ATOM 719 C CA . HIS A 1 93 ? 9.576 -5.739 1.637 1.00 98.12 93 HIS A CA 1
ATOM 720 C C . HIS A 1 93 ? 9.038 -6.076 0.248 1.00 98.12 93 HIS A C 1
ATOM 722 O O . HIS A 1 93 ? 8.164 -6.934 0.104 1.00 98.12 93 HIS A O 1
ATOM 728 N N . LYS A 1 94 ? 9.524 -5.363 -0.764 1.00 97.94 94 LYS A N 1
ATOM 729 C CA . LYS A 1 94 ? 9.030 -5.447 -2.134 1.00 97.94 94 LYS A CA 1
ATOM 730 C C . LYS A 1 94 ? 10.151 -5.883 -3.056 1.00 97.94 94 LYS A C 1
ATOM 732 O O . LYS A 1 94 ? 11.251 -5.347 -2.961 1.00 97.94 94 LYS A O 1
ATOM 737 N N . ARG A 1 95 ? 9.839 -6.799 -3.970 1.00 97.56 95 ARG A N 1
ATOM 738 C CA . ARG A 1 95 ? 10.773 -7.308 -4.973 1.00 97.56 95 ARG A CA 1
ATOM 739 C C . ARG A 1 95 ? 10.152 -7.274 -6.361 1.00 97.56 95 ARG A C 1
ATOM 741 O O . ARG A 1 95 ? 9.181 -7.983 -6.625 1.00 97.56 95 ARG A O 1
ATOM 748 N N . GLN A 1 96 ? 10.733 -6.458 -7.225 1.00 95.12 96 GLN A N 1
ATOM 749 C CA . GLN A 1 96 ? 10.467 -6.382 -8.652 1.00 95.12 96 GLN A CA 1
ATOM 750 C C . GLN A 1 96 ? 11.106 -7.584 -9.353 1.00 95.12 96 GLN A C 1
ATOM 752 O O . GLN A 1 96 ? 12.247 -7.941 -9.071 1.00 95.12 96 GLN A O 1
ATOM 757 N N . LYS A 1 97 ? 10.363 -8.234 -10.246 1.00 92.62 97 LYS A N 1
ATOM 758 C CA . LYS A 1 97 ? 10.820 -9.437 -10.959 1.00 92.62 97 LYS A CA 1
ATOM 759 C C . LYS A 1 97 ? 11.289 -9.153 -12.370 1.00 92.62 97 LYS A C 1
ATOM 761 O O . LYS A 1 97 ? 12.185 -9.834 -12.855 1.00 92.62 97 LYS A O 1
ATOM 766 N N . ASP A 1 98 ? 10.708 -8.133 -12.977 1.00 89.56 98 ASP A N 1
ATOM 767 C CA . ASP A 1 98 ? 10.913 -7.761 -14.368 1.00 89.56 98 ASP A CA 1
ATOM 768 C C . ASP A 1 98 ? 11.820 -6.519 -14.381 1.00 89.56 98 ASP A C 1
ATOM 770 O O . ASP A 1 98 ? 11.376 -5.398 -14.615 1.00 89.56 98 ASP A O 1
ATOM 774 N N . PHE A 1 99 ? 13.088 -6.678 -13.961 1.00 88.00 99 PHE A N 1
ATOM 775 C CA . PHE A 1 99 ? 13.969 -5.541 -13.631 1.00 88.00 99 PHE A CA 1
ATOM 776 C C . PHE A 1 99 ? 14.651 -4.889 -14.844 1.00 88.00 99 PHE A C 1
ATOM 778 O O . PHE A 1 99 ? 15.199 -3.790 -14.729 1.00 88.00 99 PHE A O 1
ATOM 785 N N . LEU A 1 100 ? 14.582 -5.508 -16.024 1.00 85.81 100 LEU A N 1
ATOM 786 C CA . LEU A 1 100 ? 15.193 -4.955 -17.229 1.00 85.81 100 LEU A CA 1
ATOM 787 C C . LEU A 1 100 ? 14.605 -3.576 -17.558 1.00 85.81 100 LEU A C 1
ATOM 789 O O . LEU A 1 100 ? 15.355 -2.606 -17.652 1.00 85.81 100 LEU A O 1
ATOM 793 N N . ILE A 1 101 ? 13.277 -3.455 -17.643 1.00 85.06 101 ILE A N 1
ATOM 794 C CA . ILE A 1 101 ? 12.611 -2.172 -17.915 1.00 85.06 101 ILE A CA 1
ATOM 795 C C . ILE A 1 101 ? 12.917 -1.119 -16.827 1.00 85.06 101 ILE A C 1
ATOM 797 O O . ILE A 1 101 ? 13.396 -0.044 -17.192 1.00 85.06 101 ILE A O 1
ATOM 801 N N . PRO A 1 102 ? 12.717 -1.388 -15.518 1.00 85.88 102 PRO A N 1
ATOM 802 C CA . PRO A 1 102 ? 13.117 -0.497 -14.428 1.00 85.88 102 PRO A CA 1
ATOM 803 C C . PRO A 1 102 ? 14.560 0.006 -14.529 1.00 85.88 102 PRO A C 1
ATOM 805 O O . PRO A 1 102 ? 14.805 1.201 -14.365 1.00 85.88 102 PRO A O 1
ATOM 808 N N . SER A 1 103 ? 15.515 -0.876 -14.834 1.00 86.81 103 SER A N 1
ATOM 809 C CA . SER A 1 103 ? 16.926 -0.495 -14.947 1.00 86.81 103 SER A CA 1
ATOM 810 C C . SER A 1 103 ? 17.185 0.457 -16.121 1.00 86.81 103 SER A C 1
ATOM 812 O O . SER A 1 103 ? 17.939 1.420 -15.978 1.00 86.81 103 SER A O 1
ATOM 814 N N . LEU A 1 104 ? 16.496 0.260 -17.253 1.00 85.81 104 LEU A N 1
ATOM 815 C CA . LEU A 1 104 ? 16.593 1.126 -18.433 1.00 85.81 104 LEU A CA 1
ATOM 816 C C . LEU A 1 104 ? 16.020 2.525 -18.184 1.00 85.81 104 LEU A C 1
ATOM 818 O O . LEU A 1 104 ? 16.483 3.492 -18.787 1.00 85.81 104 LEU A O 1
ATOM 822 N N . VAL A 1 105 ? 15.042 2.645 -17.282 1.00 86.06 105 VAL A N 1
ATOM 823 C CA . VAL A 1 105 ? 14.469 3.935 -16.860 1.00 86.06 105 VAL A CA 1
ATOM 824 C C . VAL A 1 105 ? 15.155 4.523 -15.620 1.00 86.06 105 VAL A C 1
ATOM 826 O O . VAL A 1 105 ? 14.682 5.516 -15.070 1.00 86.06 105 VAL A O 1
ATOM 829 N N . GLY A 1 106 ? 16.289 3.949 -15.203 1.00 87.81 106 GLY A N 1
ATOM 830 C CA . GLY A 1 106 ? 17.195 4.529 -14.211 1.00 87.81 106 GLY A CA 1
ATOM 831 C C . GLY A 1 106 ? 17.085 3.965 -12.794 1.00 87.81 106 GLY A C 1
ATOM 832 O O . GLY A 1 106 ? 17.794 4.457 -11.913 1.00 87.81 106 GLY A O 1
ATOM 833 N N . ALA A 1 107 ? 16.249 2.952 -12.542 1.00 92.69 107 ALA A N 1
ATOM 834 C CA . ALA A 1 107 ? 16.173 2.302 -11.234 1.00 92.69 107 ALA A CA 1
ATOM 835 C C . ALA A 1 107 ? 17.481 1.570 -10.900 1.00 92.69 107 ALA A C 1
ATOM 837 O O . ALA A 1 107 ? 18.079 0.914 -11.750 1.00 92.69 107 ALA A O 1
ATOM 838 N N . GLN A 1 108 ? 17.917 1.651 -9.641 1.00 93.75 108 GLN A N 1
ATOM 839 C CA . GLN A 1 108 ? 19.200 1.078 -9.208 1.00 93.75 108 GLN A CA 1
ATOM 840 C C . GLN A 1 108 ? 19.057 -0.249 -8.459 1.00 93.75 108 GLN A C 1
ATOM 842 O O . GLN A 1 108 ? 20.044 -0.962 -8.296 1.00 93.75 108 GLN A O 1
ATOM 847 N N . ARG A 1 109 ? 17.855 -0.565 -7.961 1.00 94.75 109 ARG A N 1
ATOM 848 C CA . ARG A 1 109 ? 17.579 -1.782 -7.186 1.00 94.75 109 ARG A CA 1
ATOM 849 C C . ARG A 1 109 ? 16.258 -2.408 -7.605 1.00 94.75 109 ARG A C 1
ATOM 851 O O . ARG A 1 109 ? 15.286 -1.690 -7.857 1.00 94.75 109 ARG A O 1
ATOM 858 N N . ASP A 1 110 ? 16.236 -3.731 -7.618 1.00 95.75 110 ASP A N 1
ATOM 859 C CA . ASP A 1 110 ? 15.067 -4.574 -7.861 1.00 95.75 110 ASP A CA 1
ATOM 860 C C . ASP A 1 110 ? 14.269 -4.852 -6.579 1.00 95.75 110 ASP A C 1
ATOM 862 O O . ASP A 1 110 ? 13.095 -5.194 -6.656 1.00 95.75 110 ASP A O 1
ATOM 866 N N . GLU A 1 111 ? 14.843 -4.635 -5.397 1.00 96.75 111 GLU A N 1
ATOM 867 C CA . GLU A 1 111 ? 14.146 -4.778 -4.117 1.00 96.75 111 GLU A CA 1
ATOM 868 C C . GLU A 1 111 ? 14.442 -3.642 -3.128 1.00 96.75 111 GLU A C 1
ATOM 870 O O . GLU A 1 111 ? 15.518 -3.037 -3.125 1.00 96.75 111 GLU A O 1
ATOM 875 N N . ASP A 1 112 ? 13.469 -3.335 -2.266 1.00 97.31 112 ASP A N 1
ATOM 876 C CA . ASP A 1 112 ? 13.656 -2.448 -1.114 1.00 97.31 112 ASP A CA 1
ATOM 877 C C . ASP A 1 112 ? 12.583 -2.701 -0.045 1.00 97.31 112 ASP A C 1
ATOM 879 O O . ASP A 1 112 ? 11.526 -3.290 -0.287 1.00 97.31 112 ASP A O 1
ATOM 883 N N . THR A 1 113 ? 12.855 -2.213 1.162 1.00 97.56 113 THR A N 1
ATOM 884 C CA . THR A 1 113 ? 11.948 -2.308 2.308 1.00 97.56 113 THR A CA 1
ATOM 885 C C . THR A 1 113 ? 11.407 -0.935 2.665 1.00 97.56 113 THR A C 1
ATOM 887 O O . THR A 1 113 ? 12.181 -0.041 2.987 1.00 97.56 113 THR A O 1
ATOM 890 N N . GLU A 1 114 ? 10.098 -0.750 2.706 1.00 96.75 114 GLU A N 1
ATOM 891 C CA . GLU A 1 114 ? 9.453 0.498 3.109 1.00 96.75 114 GLU A CA 1
ATOM 892 C C . GLU A 1 114 ? 8.732 0.367 4.450 1.00 96.75 114 GLU A C 1
ATOM 894 O O . GLU A 1 114 ? 8.247 -0.701 4.815 1.00 96.75 114 GLU A O 1
ATOM 899 N N . GLY A 1 115 ? 8.681 1.470 5.193 1.00 97.62 115 GLY A N 1
ATOM 900 C CA . GLY A 1 115 ? 7.935 1.570 6.445 1.00 97.62 115 GLY A CA 1
ATOM 901 C C . GLY A 1 115 ? 6.784 2.550 6.291 1.00 97.62 115 GLY A C 1
ATOM 902 O O . GLY A 1 115 ? 6.918 3.548 5.581 1.00 97.62 115 GLY A O 1
ATOM 903 N N . TYR A 1 116 ? 5.662 2.294 6.948 1.00 97.56 116 TYR A N 1
ATOM 904 C CA . TYR A 1 116 ? 4.508 3.183 6.905 1.00 97.56 116 TYR A CA 1
ATOM 905 C C . TYR A 1 116 ? 3.773 3.230 8.240 1.00 97.56 116 TYR A C 1
ATOM 907 O O . TYR A 1 116 ? 3.714 2.247 8.975 1.00 97.56 116 TYR A O 1
ATOM 915 N N . LEU A 1 117 ? 3.195 4.388 8.538 1.00 97.88 117 LEU A N 1
ATOM 916 C CA . LEU A 1 117 ? 2.318 4.616 9.677 1.00 97.88 117 LEU A CA 1
ATOM 917 C C . LEU A 1 117 ? 0.970 5.079 9.138 1.00 97.88 117 LEU A C 1
ATOM 919 O O . LEU A 1 117 ? 0.917 5.988 8.315 1.00 97.88 117 LEU A O 1
ATOM 923 N N . THR A 1 118 ? -0.106 4.461 9.606 1.00 97.00 118 THR A N 1
ATOM 924 C CA . THR A 1 118 ? -1.479 4.753 9.172 1.00 97.00 118 THR A CA 1
ATOM 925 C C . THR A 1 118 ? -2.369 5.008 10.373 1.00 97.00 118 THR A C 1
ATOM 927 O O . THR A 1 118 ? -2.174 4.408 11.430 1.00 97.00 118 THR A O 1
ATOM 930 N N . ALA A 1 119 ? -3.336 5.900 10.202 1.00 96.31 119 ALA A N 1
ATOM 931 C CA . ALA A 1 119 ? -4.386 6.201 11.156 1.00 96.31 119 ALA A CA 1
ATOM 932 C C . ALA A 1 119 ? -5.732 6.185 10.430 1.00 96.31 119 ALA A C 1
ATOM 934 O O . ALA A 1 119 ? -5.886 6.842 9.398 1.00 96.31 119 ALA A O 1
ATOM 935 N N . SER A 1 120 ? -6.705 5.474 10.989 1.00 95.25 120 SER A N 1
ATOM 936 C CA . SER A 1 120 ? -8.026 5.311 10.385 1.00 95.25 120 SER A CA 1
ATOM 937 C C . SER A 1 120 ? -9.118 5.442 11.434 1.00 95.25 120 SER A C 1
ATOM 939 O O . SER A 1 120 ? -8.961 4.980 12.565 1.00 95.25 120 SER A O 1
ATOM 941 N N . ARG A 1 121 ? -10.235 6.074 11.072 1.00 94.31 121 ARG A N 1
ATOM 942 C CA . ARG A 1 121 ? -11.372 6.279 11.974 1.00 94.31 121 ARG A CA 1
ATOM 943 C C . ARG A 1 121 ? -12.690 6.279 11.220 1.00 94.31 121 ARG A C 1
ATOM 945 O O . ARG A 1 121 ? -12.826 6.993 10.229 1.00 94.31 121 ARG A O 1
ATOM 952 N N . LEU A 1 122 ? -13.672 5.552 11.746 1.00 93.75 122 LEU A N 1
ATOM 953 C CA . LEU A 1 122 ? -15.064 5.667 11.337 1.00 93.75 122 LEU A CA 1
ATOM 954 C C . LEU A 1 122 ? -15.817 6.551 12.338 1.00 93.75 122 LEU A C 1
ATOM 956 O O . LEU A 1 122 ? -15.887 6.251 13.525 1.00 93.75 122 LEU A O 1
ATOM 960 N N . ILE A 1 123 ? -16.383 7.655 11.862 1.00 92.31 123 ILE A N 1
ATOM 961 C CA . ILE A 1 123 ? -17.202 8.573 12.653 1.00 92.31 123 ILE A CA 1
ATOM 962 C C . ILE A 1 123 ? -18.663 8.330 12.286 1.00 92.31 123 ILE A C 1
ATOM 964 O O . ILE A 1 123 ? -19.109 8.671 11.187 1.00 92.31 123 ILE A O 1
ATOM 968 N N . LEU A 1 124 ? -19.413 7.731 13.208 1.00 92.06 124 LEU A N 1
ATOM 969 C CA . LEU A 1 124 ? -20.831 7.448 13.009 1.00 92.06 124 LEU A CA 1
ATOM 970 C C . LEU A 1 124 ? -21.636 8.751 12.980 1.00 92.06 124 LEU A C 1
ATOM 972 O O . LEU A 1 124 ? -21.479 9.598 13.857 1.00 92.06 124 LEU A O 1
ATOM 976 N N . GLY A 1 125 ? -22.465 8.931 11.950 1.00 91.38 125 GLY A N 1
ATOM 977 C CA . GLY A 1 125 ? -23.249 10.158 11.756 1.00 91.38 125 GLY A CA 1
ATOM 978 C C . GLY A 1 125 ? -22.433 11.437 11.500 1.00 91.38 125 GLY A C 1
ATOM 979 O O . GLY A 1 125 ? -22.998 12.530 11.521 1.00 91.38 125 GLY A O 1
ATOM 980 N N . GLY A 1 126 ? -21.122 11.323 11.256 1.00 88.94 126 GLY A N 1
ATOM 981 C CA . GLY A 1 126 ? -20.199 12.457 11.159 1.00 88.94 126 GLY A CA 1
ATOM 982 C C . GLY A 1 126 ? -20.402 13.382 9.953 1.00 88.94 126 GLY A C 1
ATOM 983 O O . GLY A 1 126 ? -19.894 14.499 9.968 1.00 88.94 126 GLY A O 1
ATOM 984 N N . ALA A 1 127 ? -21.138 12.956 8.922 1.00 90.75 127 ALA A N 1
ATOM 985 C CA . ALA A 1 127 ? -21.403 13.754 7.724 1.00 90.75 127 ALA A CA 1
ATOM 986 C C . ALA A 1 127 ? -22.907 13.802 7.426 1.00 90.75 127 ALA A C 1
ATOM 988 O O . ALA A 1 127 ? -23.431 12.929 6.744 1.00 90.75 127 ALA A O 1
ATOM 989 N N . PHE A 1 128 ? -23.615 14.815 7.940 1.00 93.12 128 PHE A N 1
ATOM 990 C CA . PHE A 1 128 ? -25.067 14.989 7.745 1.00 93.12 128 PHE A CA 1
ATOM 991 C C . PHE A 1 128 ? -25.899 13.747 8.128 1.00 93.12 128 PHE A C 1
ATOM 993 O O . PHE A 1 128 ? -26.877 13.416 7.464 1.00 93.12 128 PHE A O 1
ATOM 1000 N N . GLY A 1 129 ? -25.492 13.035 9.186 1.00 90.94 129 GLY A N 1
ATOM 1001 C CA . GLY A 1 129 ? -26.136 11.792 9.625 1.00 90.94 129 GLY A CA 1
ATOM 1002 C C . GLY A 1 129 ? -25.607 10.518 8.953 1.00 90.94 129 GLY A C 1
ATOM 1003 O O . GLY A 1 129 ? -25.938 9.425 9.405 1.00 90.94 129 GLY A O 1
ATOM 1004 N N . TYR A 1 130 ? -24.733 10.631 7.950 1.00 94.06 130 TYR A N 1
ATOM 1005 C CA . TYR A 1 130 ? -24.028 9.500 7.342 1.00 94.06 130 TYR A CA 1
ATOM 1006 C C . TYR A 1 130 ? -22.708 9.195 8.052 1.00 94.06 130 TYR A C 1
ATOM 1008 O O . TYR A 1 130 ? -22.092 10.067 8.674 1.00 94.06 130 TYR A O 1
ATOM 1016 N N . ASN A 1 131 ? -22.248 7.949 7.931 1.00 94.44 131 ASN A N 1
ATOM 1017 C CA . ASN A 1 131 ? -20.975 7.533 8.510 1.00 94.44 131 ASN A CA 1
ATOM 1018 C C . ASN A 1 131 ? -19.815 8.075 7.672 1.00 94.44 131 ASN A C 1
ATOM 1020 O O . ASN A 1 131 ? -19.806 7.946 6.449 1.00 94.44 131 ASN A O 1
ATOM 1024 N N . LEU A 1 132 ? -18.826 8.656 8.341 1.00 94.25 132 LEU A N 1
ATOM 1025 C CA . LEU A 1 132 ? -17.663 9.280 7.725 1.00 94.25 132 LEU A CA 1
ATOM 1026 C C . LEU A 1 132 ? -16.412 8.454 8.030 1.00 94.25 132 LEU A C 1
ATOM 1028 O O . LEU A 1 132 ? -16.035 8.309 9.190 1.00 94.25 132 LEU A O 1
ATOM 1032 N N . LEU A 1 133 ? -15.764 7.922 7.000 1.00 95.25 133 LEU A N 1
ATOM 1033 C CA . LEU A 1 133 ? -14.499 7.204 7.097 1.00 95.25 133 LEU A CA 1
ATOM 1034 C C . LEU A 1 133 ? -13.340 8.143 6.764 1.00 95.25 133 LEU A C 1
ATOM 1036 O O . LEU A 1 133 ? -13.304 8.748 5.692 1.00 95.25 133 LEU A O 1
ATOM 1040 N N . LEU A 1 134 ? -12.379 8.225 7.677 1.00 95.19 134 LEU A N 1
ATOM 1041 C CA . LEU A 1 134 ? -11.149 8.993 7.533 1.00 95.19 134 LEU A CA 1
ATOM 1042 C C . LEU A 1 134 ? -9.961 8.040 7.545 1.00 95.19 134 LEU A C 1
ATOM 1044 O O . LEU A 1 134 ? -9.846 7.227 8.460 1.00 95.19 134 LEU A O 1
ATOM 1048 N N . ASN A 1 135 ? -9.059 8.182 6.576 1.00 96.25 135 ASN A N 1
ATOM 1049 C CA . ASN A 1 135 ? -7.758 7.523 6.590 1.00 96.25 135 ASN A CA 1
ATOM 1050 C C . ASN A 1 135 ? -6.658 8.543 6.322 1.00 96.25 135 ASN A C 1
ATOM 1052 O O . ASN A 1 135 ? -6.803 9.428 5.479 1.00 96.25 135 ASN A O 1
ATOM 1056 N N . GLY A 1 136 ? -5.541 8.387 7.015 1.00 96.88 136 GLY A N 1
ATOM 1057 C CA . GLY A 1 136 ? -4.326 9.146 6.783 1.00 96.88 136 GLY A CA 1
ATOM 1058 C C . GLY A 1 136 ? -3.113 8.258 6.982 1.00 96.88 136 GLY A C 1
ATOM 1059 O O . GLY A 1 136 ? -3.121 7.356 7.821 1.00 96.88 136 GLY A O 1
ATOM 1060 N N . GLY A 1 137 ? -2.063 8.511 6.217 1.00 96.75 137 GLY A N 1
ATOM 1061 C CA . GLY A 1 137 ? -0.851 7.723 6.282 1.00 96.75 137 GLY A CA 1
ATOM 1062 C C . GLY A 1 137 ? 0.383 8.503 5.878 1.00 96.75 137 GLY A C 1
ATOM 1063 O O . GLY A 1 137 ? 0.335 9.482 5.131 1.00 96.75 137 GLY A O 1
ATOM 1064 N N . VAL A 1 138 ? 1.514 8.040 6.392 1.00 97.44 138 VAL A N 1
ATOM 1065 C CA . VAL A 1 138 ? 2.834 8.442 5.927 1.00 97.44 138 VAL A CA 1
ATOM 1066 C C . VAL A 1 138 ? 3.646 7.203 5.611 1.00 97.44 138 VAL A C 1
ATOM 1068 O O . VAL A 1 138 ? 3.624 6.225 6.358 1.00 97.44 138 VAL A O 1
ATOM 1071 N N . ARG A 1 139 ? 4.385 7.248 4.508 1.00 96.25 139 ARG A N 1
ATOM 1072 C CA . ARG A 1 139 ? 5.224 6.146 4.044 1.00 96.25 139 ARG A CA 1
ATOM 1073 C C . ARG A 1 139 ? 6.632 6.636 3.783 1.00 96.25 139 ARG A C 1
ATOM 1075 O O . ARG A 1 139 ? 6.826 7.651 3.129 1.00 96.25 139 ARG A O 1
ATOM 1082 N N . TYR A 1 140 ? 7.617 5.904 4.275 1.00 97.31 140 TYR A N 1
ATOM 1083 C CA . TYR A 1 140 ? 9.027 6.163 4.038 1.00 97.31 140 TYR A CA 1
ATOM 1084 C C . TYR A 1 140 ? 9.565 5.161 3.017 1.00 97.31 140 TYR A C 1
ATOM 1086 O O . TYR A 1 140 ? 9.798 3.994 3.348 1.00 97.31 140 TYR A O 1
ATOM 1094 N N . SER A 1 141 ? 9.726 5.608 1.770 1.00 96.31 141 SER A N 1
ATOM 1095 C CA . SER A 1 141 ? 9.991 4.730 0.625 1.00 96.31 141 SER A CA 1
ATOM 1096 C C . SER A 1 141 ? 10.946 5.351 -0.397 1.00 96.31 141 SER A C 1
ATOM 1098 O O . SER A 1 141 ? 11.160 6.561 -0.427 1.00 96.31 141 SER A O 1
ATOM 1100 N N . ARG A 1 142 ? 11.542 4.489 -1.223 1.00 95.75 142 ARG A N 1
ATOM 1101 C CA . ARG A 1 142 ? 12.342 4.802 -2.425 1.00 95.75 142 ARG A CA 1
ATOM 1102 C C . ARG A 1 142 ? 11.698 4.269 -3.705 1.00 95.75 142 ARG A C 1
ATOM 1104 O O . ARG A 1 142 ? 12.339 4.264 -4.750 1.00 95.75 142 ARG A O 1
ATOM 1111 N N . ALA A 1 143 ? 10.487 3.738 -3.598 1.00 94.69 143 ALA A N 1
ATOM 1112 C CA . ALA A 1 143 ? 9.833 3.020 -4.671 1.00 94.69 143 ALA A CA 1
ATOM 1113 C C . ALA A 1 143 ? 9.373 3.971 -5.785 1.00 94.69 143 ALA A C 1
ATOM 1115 O O . ALA A 1 143 ? 8.709 4.971 -5.504 1.00 94.69 143 ALA A O 1
ATOM 1116 N N . ASN A 1 144 ? 9.674 3.628 -7.036 1.00 92.88 144 ASN A N 1
ATOM 1117 C CA . ASN A 1 144 ? 9.116 4.291 -8.213 1.00 92.88 144 ASN A CA 1
ATOM 1118 C C . ASN A 1 144 ? 7.809 3.587 -8.596 1.00 92.88 144 ASN A C 1
ATOM 1120 O O . ASN A 1 144 ? 7.788 2.360 -8.718 1.00 92.88 144 ASN A O 1
ATOM 1124 N N . GLU A 1 145 ? 6.717 4.339 -8.759 1.00 91.25 145 GLU A N 1
ATOM 1125 C CA . GLU A 1 145 ? 5.382 3.790 -9.065 1.00 91.25 145 GLU A CA 1
ATOM 1126 C C . GLU A 1 145 ? 4.987 2.636 -8.126 1.00 91.25 145 GLU A C 1
ATOM 1128 O O . GLU A 1 145 ? 4.697 1.514 -8.543 1.00 91.25 145 GLU A O 1
ATOM 1133 N N . LEU A 1 146 ? 5.066 2.887 -6.812 1.00 92.00 146 LEU A N 1
ATOM 1134 C CA . LEU A 1 146 ? 4.800 1.904 -5.746 1.00 92.00 146 LEU A CA 1
ATOM 1135 C C . LEU A 1 146 ? 5.723 0.662 -5.756 1.00 92.00 146 LEU A C 1
ATOM 1137 O O . LEU A 1 146 ? 5.484 -0.278 -4.986 1.00 92.00 146 LEU A O 1
ATOM 1141 N N . GLY A 1 147 ? 6.789 0.698 -6.563 1.00 93.19 147 GLY A N 1
ATOM 1142 C CA . GLY A 1 147 ? 7.837 -0.318 -6.713 1.00 93.19 147 GLY A CA 1
ATOM 1143 C C . GLY A 1 147 ? 7.790 -1.045 -8.063 1.00 93.19 147 GLY A C 1
ATOM 1144 O O . GLY A 1 147 ? 8.725 -1.767 -8.419 1.00 93.19 147 GLY A O 1
ATOM 1145 N N . LEU A 1 148 ? 6.749 -0.803 -8.872 1.00 92.31 148 LEU A N 1
ATOM 1146 C CA . LEU A 1 148 ? 6.632 -1.380 -10.214 1.00 92.31 148 LEU A CA 1
ATOM 1147 C C . LEU A 1 148 ? 7.777 -0.960 -11.143 1.00 92.31 148 LEU A C 1
ATOM 1149 O O . LEU A 1 148 ? 8.168 -1.728 -12.013 1.00 92.31 148 LEU A O 1
ATOM 1153 N N . LEU A 1 149 ? 8.342 0.231 -10.941 1.00 92.75 149 LEU A N 1
ATOM 1154 C CA . LEU A 1 149 ? 9.500 0.722 -11.691 1.00 92.75 149 LEU A CA 1
ATOM 1155 C C . LEU A 1 149 ? 10.793 0.656 -10.864 1.00 92.75 149 LEU A C 1
ATOM 1157 O O . LEU A 1 149 ? 11.696 1.472 -11.035 1.00 92.75 149 LEU A O 1
ATOM 1161 N N . GLY A 1 150 ? 10.884 -0.308 -9.946 1.00 93.94 150 GLY A N 1
ATOM 1162 C CA . GLY A 1 150 ? 12.055 -0.517 -9.098 1.00 93.94 150 GLY A CA 1
ATOM 1163 C C . GLY A 1 150 ? 12.243 0.572 -8.039 1.00 93.94 150 GLY A C 1
ATOM 1164 O O . GLY A 1 150 ? 11.325 1.337 -7.722 1.00 93.94 150 GLY A O 1
ATOM 1165 N N . PHE A 1 151 ? 13.443 0.617 -7.458 1.00 96.00 151 PHE A N 1
ATOM 1166 C CA . PHE A 1 151 ? 13.743 1.456 -6.296 1.00 96.00 151 PHE A CA 1
ATOM 1167 C C . PHE A 1 151 ? 14.992 2.314 -6.504 1.00 96.00 151 PHE A C 1
ATOM 1169 O O . PHE A 1 151 ? 16.018 1.857 -7.019 1.00 96.00 151 PHE A O 1
ATOM 1176 N N . GLY A 1 152 ? 14.915 3.560 -6.032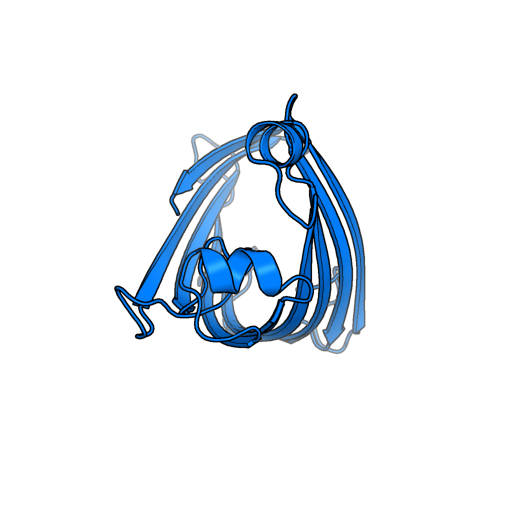 1.00 93.69 152 GLY A N 1
ATOM 1177 C CA . GLY A 1 152 ? 15.955 4.563 -6.255 1.00 93.69 152 GLY A CA 1
ATOM 1178 C C . GLY A 1 152 ? 16.002 5.029 -7.709 1.00 93.69 152 GLY A C 1
ATOM 1179 O O . GLY A 1 152 ? 15.148 4.680 -8.520 1.00 93.69 152 GLY A O 1
ATOM 1180 N N . GLY A 1 153 ? 16.996 5.837 -8.050 1.00 90.75 153 GLY A N 1
ATOM 1181 C CA . GLY A 1 153 ? 17.079 6.410 -9.384 1.00 90.75 153 GLY A CA 1
ATOM 1182 C C . GLY A 1 153 ? 18.360 7.192 -9.611 1.00 90.75 153 GLY A C 1
ATOM 1183 O O . GLY A 1 153 ? 18.962 7.698 -8.662 1.00 90.75 153 GLY A O 1
ATOM 1184 N N . ASP A 1 154 ? 18.725 7.351 -10.877 1.00 83.88 154 ASP A N 1
ATOM 1185 C CA . ASP A 1 154 ? 19.777 8.250 -11.361 1.00 83.88 154 ASP A CA 1
ATOM 1186 C C . ASP A 1 154 ? 19.631 9.690 -10.824 1.00 83.88 154 ASP A C 1
ATOM 1188 O O . ASP A 1 154 ? 20.609 10.313 -10.412 1.00 83.88 154 ASP A O 1
ATOM 1192 N N . ARG A 1 155 ? 18.396 10.202 -10.754 1.00 84.31 155 ARG A N 1
ATOM 1193 C CA . ARG A 1 155 ? 18.078 11.546 -10.246 1.00 84.31 155 ARG A CA 1
ATOM 1194 C C . ARG A 1 155 ? 17.934 11.607 -8.729 1.00 84.31 155 ARG A C 1
ATOM 1196 O O . ARG A 1 155 ? 18.119 12.672 -8.136 1.00 84.31 155 ARG A O 1
ATOM 1203 N N . ARG A 1 156 ? 17.534 10.506 -8.086 1.00 84.19 156 ARG A N 1
ATOM 1204 C CA . ARG A 1 156 ? 17.288 10.458 -6.639 1.00 84.19 156 ARG A CA 1
ATOM 1205 C C . ARG A 1 156 ? 17.371 9.032 -6.105 1.00 84.19 156 ARG A C 1
ATOM 1207 O O . ARG A 1 156 ? 16.414 8.274 -6.188 1.00 84.19 156 ARG A O 1
ATOM 1214 N N . ASP A 1 157 ? 18.466 8.735 -5.412 1.00 91.50 157 ASP A N 1
ATOM 1215 C CA . ASP A 1 157 ? 18.668 7.461 -4.712 1.00 91.50 157 ASP A CA 1
ATOM 1216 C C . ASP A 1 157 ? 18.455 7.557 -3.184 1.00 91.50 157 ASP A C 1
ATOM 1218 O O . ASP A 1 157 ? 19.173 6.984 -2.363 1.00 91.50 157 ASP A O 1
ATOM 1222 N N . ARG A 1 158 ? 17.478 8.357 -2.750 1.00 92.94 158 ARG A N 1
ATOM 1223 C CA . ARG A 1 158 ? 17.193 8.579 -1.323 1.00 92.94 158 ARG A CA 1
ATOM 1224 C C . ARG A 1 158 ? 15.723 8.361 -1.028 1.00 92.94 158 ARG A C 1
ATOM 1226 O O . ARG A 1 158 ? 14.872 8.652 -1.862 1.00 92.94 158 ARG A O 1
ATOM 1233 N N . ARG A 1 159 ? 15.439 7.877 0.181 1.00 94.81 159 ARG A N 1
ATOM 1234 C CA . ARG A 1 159 ? 14.070 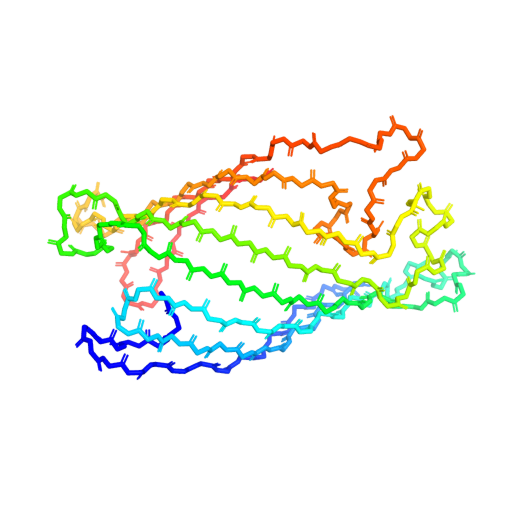7.678 0.669 1.00 94.81 159 ARG A CA 1
ATOM 1235 C C . ARG A 1 159 ? 13.384 9.012 0.912 1.00 94.81 159 ARG A C 1
ATOM 1237 O O . ARG A 1 159 ? 13.987 9.932 1.464 1.00 94.81 159 ARG A O 1
ATOM 1244 N N . SER A 1 160 ? 12.123 9.088 0.519 1.00 94.88 160 SER A N 1
ATOM 1245 C CA . SER A 1 160 ? 11.232 10.215 0.752 1.00 94.88 160 SER A CA 1
ATOM 1246 C C . SER A 1 160 ? 10.099 9.811 1.685 1.00 94.88 160 SER A C 1
ATOM 1248 O O . SER A 1 160 ? 9.730 8.640 1.793 1.00 94.88 160 SER A O 1
ATOM 1250 N N . VAL A 1 161 ? 9.554 10.809 2.377 1.00 96.25 161 VAL A N 1
ATOM 1251 C CA . VAL A 1 161 ? 8.298 10.669 3.110 1.00 96.25 161 VAL A CA 1
ATOM 1252 C C . VAL A 1 161 ? 7.166 11.036 2.159 1.00 96.25 161 VAL A C 1
ATOM 1254 O O . VAL A 1 161 ? 7.088 12.174 1.699 1.00 96.25 161 VAL A O 1
ATOM 1257 N N . LEU A 1 162 ? 6.313 10.066 1.868 1.00 95.38 162 LEU A N 1
ATOM 1258 C CA . LEU A 1 162 ? 5.089 10.201 1.090 1.00 95.38 162 LEU A CA 1
ATOM 1259 C C . LEU A 1 162 ? 3.917 10.344 2.060 1.00 95.38 162 LEU A C 1
ATOM 1261 O O . LEU A 1 162 ? 3.922 9.721 3.124 1.00 95.38 162 LEU A O 1
ATOM 1265 N N . LYS A 1 163 ? 2.936 11.175 1.716 1.00 96.25 163 LYS A N 1
ATOM 1266 C CA . LYS A 1 163 ? 1.749 11.422 2.538 1.00 96.25 163 LYS A CA 1
ATOM 1267 C C . LYS A 1 163 ? 0.531 11.001 1.745 1.00 96.25 163 LYS A C 1
ATOM 1269 O O . LYS A 1 163 ? 0.370 11.440 0.617 1.00 96.25 163 LYS A O 1
ATOM 1274 N N . GLU A 1 164 ? -0.320 10.202 2.359 1.00 94.75 164 GLU A N 1
ATOM 1275 C CA . GLU A 1 164 ? -1.557 9.729 1.754 1.00 94.75 164 GLU A CA 1
ATOM 1276 C C . GLU A 1 164 ? -2.729 10.032 2.683 1.00 94.75 164 GLU A C 1
ATOM 1278 O O . GLU A 1 164 ? -2.589 10.051 3.910 1.00 94.75 164 GLU A O 1
ATOM 1283 N N . GLY A 1 165 ? -3.887 10.318 2.105 1.00 96.00 165 GLY A N 1
ATOM 1284 C CA . GLY A 1 165 ? -5.078 10.644 2.872 1.00 96.00 165 GLY A CA 1
ATOM 1285 C C . GLY A 1 165 ? -6.340 10.427 2.065 1.00 96.00 165 GLY A C 1
ATOM 1286 O O . GLY A 1 165 ? -6.382 10.712 0.874 1.00 96.00 165 GLY A O 1
ATOM 1287 N N . SER A 1 166 ? -7.385 9.937 2.718 1.00 96.19 166 SER A N 1
ATOM 1288 C CA . SER A 1 166 ? -8.681 9.731 2.084 1.00 96.19 166 SER A CA 1
ATOM 1289 C C . SER A 1 166 ? -9.815 10.050 3.042 1.00 96.19 166 SER A C 1
ATOM 1291 O O . SER A 1 166 ? -9.722 9.768 4.240 1.00 96.19 166 SER A O 1
ATOM 1293 N N . LEU A 1 167 ? -10.913 10.544 2.490 1.00 96.00 167 LEU A N 1
ATOM 1294 C CA . LEU A 1 167 ? -12.159 10.768 3.203 1.00 96.00 167 LEU A CA 1
ATOM 1295 C C . LEU A 1 167 ? -13.298 10.178 2.380 1.00 96.00 167 LEU A C 1
ATOM 1297 O O . LEU A 1 167 ? -13.409 10.480 1.195 1.00 96.00 167 LEU A O 1
ATOM 1301 N N . ALA A 1 168 ? -14.148 9.365 3.000 1.00 96.81 168 ALA A N 1
ATOM 1302 C CA . ALA A 1 168 ? -15.303 8.764 2.344 1.00 96.81 168 ALA A CA 1
ATOM 1303 C C . ALA A 1 168 ? -16.554 8.853 3.220 1.00 96.81 168 ALA A C 1
ATOM 1305 O O . ALA A 1 168 ? -16.527 8.532 4.405 1.00 96.81 168 ALA A O 1
ATOM 1306 N N . VAL A 1 169 ? -17.667 9.262 2.625 1.00 96.56 169 VAL A N 1
ATOM 1307 C CA . VAL A 1 169 ? -18.997 9.240 3.231 1.00 96.56 169 VAL A CA 1
ATOM 1308 C C . VAL A 1 169 ? -19.705 7.965 2.789 1.00 96.56 169 VAL A C 1
ATOM 1310 O O . VAL A 1 169 ? -19.855 7.708 1.594 1.00 96.56 169 VAL A O 1
ATOM 1313 N N . LEU A 1 170 ? -20.151 7.167 3.755 1.00 95.19 170 LEU A N 1
ATOM 1314 C CA . LEU A 1 170 ? -20.928 5.953 3.531 1.00 95.19 170 LEU A CA 1
ATOM 1315 C C . LEU A 1 170 ? -22.415 6.318 3.540 1.00 95.19 170 LEU A C 1
ATOM 1317 O O . LEU A 1 170 ? -23.016 6.495 4.602 1.00 95.19 170 LEU A O 1
ATOM 1321 N N . LEU A 1 171 ? -23.001 6.442 2.350 1.00 93.75 171 LEU A N 1
ATOM 1322 C CA . LEU A 1 171 ? -24.407 6.815 2.168 1.00 93.75 171 LEU A CA 1
ATOM 1323 C C . LEU A 1 171 ? -25.345 5.713 2.674 1.00 93.75 171 LEU A C 1
ATOM 1325 O O . LEU A 1 171 ? -26.415 5.980 3.211 1.00 93.75 171 LEU A O 1
ATOM 1329 N N . ASN A 1 172 ? -24.938 4.459 2.494 1.00 91.19 172 ASN A N 1
ATOM 1330 C CA . ASN A 1 172 ? -25.584 3.276 3.050 1.00 91.19 172 ASN A CA 1
ATOM 1331 C C . ASN A 1 172 ? -24.590 2.100 3.015 1.00 91.19 172 ASN A C 1
ATOM 1333 O O . ASN A 1 172 ? -23.404 2.278 2.749 1.00 91.19 172 ASN A O 1
ATOM 1337 N N . ARG A 1 173 ? -25.067 0.877 3.271 1.00 88.44 173 ARG A N 1
ATOM 1338 C CA . ARG A 1 173 ? -24.230 -0.337 3.282 1.00 88.44 173 ARG A CA 1
ATOM 1339 C C . ARG A 1 173 ? -23.654 -0.719 1.909 1.00 88.44 173 ARG A C 1
ATOM 1341 O O . ARG A 1 173 ? -22.807 -1.600 1.852 1.00 88.44 173 ARG A O 1
ATOM 1348 N N . GLN A 1 174 ? -24.133 -0.108 0.826 1.00 93.94 174 GLN A N 1
ATOM 1349 C CA . GLN A 1 174 ? -23.792 -0.445 -0.560 1.00 93.94 174 GLN A CA 1
ATOM 1350 C C . GLN A 1 174 ? -23.081 0.698 -1.296 1.00 93.94 174 GLN A C 1
ATOM 1352 O O . GLN A 1 174 ? -22.416 0.448 -2.296 1.00 93.94 174 GLN A O 1
ATOM 1357 N N . TRP A 1 175 ? -23.220 1.939 -0.822 1.00 94.88 175 TRP A N 1
ATOM 1358 C CA . TRP A 1 175 ? -22.747 3.130 -1.522 1.00 94.88 175 TRP A CA 1
ATOM 1359 C C . TRP A 1 175 ? -21.839 3.983 -0.643 1.00 94.88 175 TRP A C 1
ATOM 1361 O O . TRP A 1 175 ? -22.212 4.386 0.462 1.00 94.88 175 TRP A O 1
ATOM 1371 N N . ALA A 1 176 ? -20.670 4.309 -1.188 1.00 94.94 176 ALA A N 1
ATOM 1372 C CA . ALA A 1 176 ? -19.698 5.216 -0.600 1.00 94.94 176 ALA A CA 1
ATOM 1373 C C . ALA A 1 176 ? -19.237 6.236 -1.647 1.00 94.94 176 ALA A C 1
ATOM 1375 O O . ALA A 1 176 ? -19.056 5.892 -2.814 1.00 94.94 176 ALA A O 1
ATOM 1376 N N . VAL A 1 177 ? -19.034 7.481 -1.223 1.00 95.69 177 VAL A N 1
ATOM 1377 C CA . VAL A 1 177 ? -18.472 8.553 -2.056 1.00 95.69 177 VAL A CA 1
ATOM 1378 C C . VAL A 1 177 ? -17.335 9.197 -1.290 1.00 95.69 177 VAL A C 1
ATOM 1380 O O . VAL A 1 177 ? -17.492 9.527 -0.117 1.00 95.69 177 VAL A O 1
ATOM 1383 N N . GLY A 1 178 ? -16.188 9.386 -1.930 1.00 94.69 178 GLY A N 1
ATOM 1384 C CA . GLY A 1 178 ? -15.018 9.913 -1.250 1.00 94.69 178 GLY A CA 1
ATOM 1385 C C . GLY A 1 178 ? -13.989 10.520 -2.180 1.00 94.69 178 GLY A C 1
ATOM 1386 O O . GLY A 1 178 ? -14.109 10.460 -3.401 1.00 94.69 178 GLY A O 1
ATOM 1387 N N . VAL A 1 179 ? -12.978 11.107 -1.555 1.00 96.25 179 VAL A N 1
ATOM 1388 C CA . VAL A 1 179 ? -11.802 11.678 -2.201 1.00 96.25 179 VAL A CA 1
ATOM 1389 C C . VAL A 1 179 ? -10.554 11.058 -1.600 1.00 96.25 179 VAL A C 1
ATOM 1391 O O . VAL A 1 179 ? -10.509 10.736 -0.410 1.00 96.25 179 VAL A O 1
ATOM 1394 N N . GLU A 1 180 ? -9.533 10.913 -2.429 1.00 94.81 180 GLU A N 1
ATOM 1395 C CA . GLU A 1 180 ? -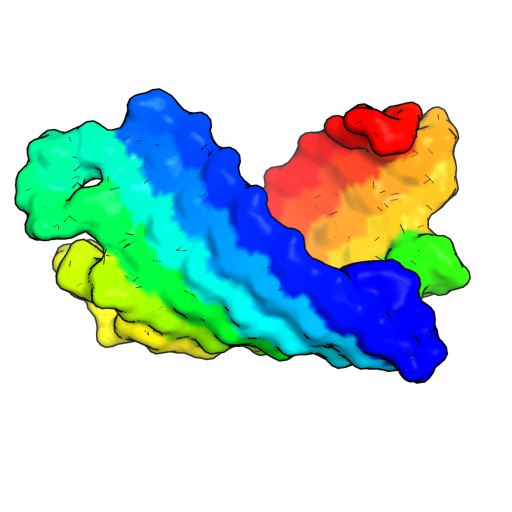8.237 10.383 -2.039 1.00 94.81 180 GLU A CA 1
ATOM 1396 C C . GLU A 1 180 ? -7.121 11.280 -2.579 1.00 94.81 180 GLU A C 1
ATOM 1398 O O . GLU A 1 180 ? -7.226 11.845 -3.666 1.00 94.81 180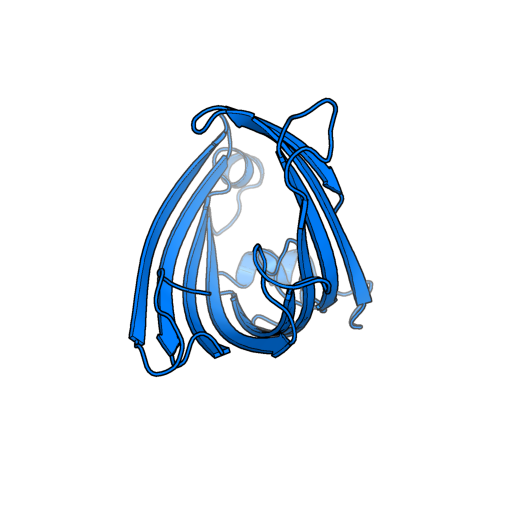 GLU A O 1
ATOM 1403 N N . TYR A 1 181 ? -6.059 11.410 -1.791 1.00 93.81 181 TYR A N 1
ATOM 1404 C CA . TYR A 1 181 ? -4.839 12.130 -2.108 1.00 93.81 181 TYR A CA 1
ATOM 1405 C C . TYR A 1 181 ? -3.636 11.217 -1.865 1.00 93.81 181 TYR A C 1
ATOM 1407 O O . TYR A 1 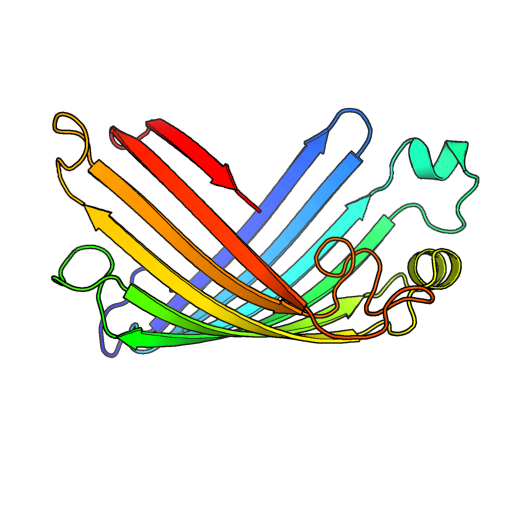181 ? -3.536 10.590 -0.803 1.00 93.81 181 TYR A O 1
ATOM 1415 N N . ARG A 1 182 ? -2.731 11.157 -2.843 1.00 86.62 182 ARG A N 1
ATOM 1416 C CA . ARG A 1 182 ? -1.472 10.407 -2.809 1.00 86.62 182 ARG A CA 1
ATOM 1417 C C . ARG A 1 182 ? -0.362 11.229 -3.450 1.00 86.62 182 ARG A C 1
ATOM 1419 O O . ARG A 1 182 ? -0.681 11.970 -4.408 1.00 86.62 182 ARG A O 1
#

Secondary structure (DSSP, 8-state):
--SS--TT-EEEEEEEEEEE-SS-EEEEEEEEEEETTTEEEEEEEEEEE-HHHHHHTT-S-SEEEEEEEEEEEEEE--SSS-SSPEEEEEEEEEEES--HHHHHTT--BSEEEEEEEEEEEEEEEEETTEEEEEEEEEEEE-BSGGGTT-B--SS--S-EEEEEEEEEEE-SSS-EEEEEE-

Sequence (182 aa):
LAGYGEKGEWGADVFATRVETGDYRLDVAGMAAAYDNRIELSYARQRFDLGNLARGLSLPENSLSQDIFGIKVRLFGDLIYDQLPQVSLGIQHKRQKDFLIPSLVGAQRDEDTEGYLTASRLILGGAFGYNLLLNGGVRYSRANELGLLGFGGDRRDRRSVLKEGSLAVLLNRQWAVGVEYR

Foldseek 3Di:
DAADDAAADKHKDWDWDWDDDPAKIKIKTWMKMDGRVFKMKIKMKIKIFRGVVCVVVVPPDRIKIKIKIKMKGFPDDDQEDGPFWTKMKMKIKMAIDVQPQLVVQFADARIDMKIKMKTWHWDQCPDVRFIKIKIKMKMWAQADPNQSSHGAGPVGRHTDIDIKIKMWTDPDPVDIDIDIDD